Protein AF-A0A1Y0FU32-F1 (afdb_monomer)

Solvent-accessible surface area (backbone atoms only — not comparable to full-atom values): 5967 Å² total; per-residue (Å²): 129,74,76,82,52,48,67,60,54,52,51,38,52,53,50,51,51,43,38,54,26,51,75,67,68,37,57,74,63,32,56,57,52,49,52,56,52,59,70,53,49,63,66,75,68,33,67,69,53,54,48,51,36,55,76,69,68,40,52,66,60,53,49,51,50,52,50,52,40,54,53,45,54,54,48,40,52,52,45,54,53,49,53,53,52,51,53,53,49,53,50,52,50,49,53,52,51,51,52,50,54,54,57,66,73,73,110

Foldseek 3Di:
DPCLCVLLVVLLVLLVVLLVCLLVVVVVVNVVSVVVSVVSVVVCVDPVSVVVCVVVVVVVVSVVSVVSSVVSVVSSVVSVVVVVVVVVVVVVVVVVVVVVVVVVVVD

Mean predicted aligned error: 7.88 Å

Nearest PDB structures (foldseek):
  6ch2-assembly2_E  TM=8.017E-01  e=4.066E-01  Salmonella enterica subsp. enterica serovar Typhimurium str. LT2
  2e2a-assembly1_C  TM=6.421E-01  e=1.453E+00  Lactococcus lactis
  9eon-assembly1_A  TM=2.665E-01  e=8.436E+00  Synechocystis sp. PCC 6803

pLDDT: mean 81.97, std 11.74, range [48.59, 94.12]

Sequence (107 aa):
MPAILAPLEGFLAQTQSLLALAQADNWETFETQMAERQASLPALGESQFLIAITQAGLVDEAKSLIQAIQSIDQQIVAVAENSKAKISEQLRQSIKATKAVVAYKGL

Radius of gyration: 21.55 Å; Cα contacts (8 Å, |Δi|>4): 52; chains: 1; bounding box: 55×20×64 Å

Secondary structure (DSSP, 8-state):
--TTSHHHHHHHHHHHHHHHHHHTT-HHHHHHHHHHHHHHHHHHT-HHHHHHHHHTT-HHHHHHHHHHHHHHHHHHHHHHHHHHHHHHHHHHHHHHHHHHHHHHHT-

Structure (mmCIF, N/CA/C/O backbone):
data_AF-A0A1Y0FU32-F1
#
_entry.id   AF-A0A1Y0FU32-F1
#
loop_
_atom_site.group_PDB
_atom_site.id
_atom_site.type_symbol
_atom_site.label_atom_id
_atom_site.label_alt_id
_atom_site.label_comp_id
_atom_site.label_asym_id
_atom_site.label_entity_id
_atom_site.label_seq_id
_atom_site.pdbx_PDB_ins_code
_atom_site.Cartn_x
_atom_site.Cartn_y
_atom_site.Cartn_z
_atom_site.occupancy
_atom_site.B_iso_or_equiv
_atom_site.auth_seq_id
_atom_site.auth_comp_id
_atom_site.auth_asym_id
_atom_site.auth_atom_id
_atom_site.pdbx_PDB_model_num
ATOM 1 N N . MET A 1 1 ? -22.188 1.912 8.084 1.00 48.59 1 MET A N 1
ATOM 2 C CA . MET A 1 1 ? -21.177 1.387 9.024 1.00 48.59 1 MET A CA 1
ATOM 3 C C . MET A 1 1 ? -20.738 2.526 9.932 1.00 48.59 1 MET A C 1
ATOM 5 O O . MET A 1 1 ? -20.868 3.668 9.496 1.00 48.59 1 MET A O 1
ATOM 9 N N . PRO A 1 2 ? -20.349 2.283 11.195 1.00 54.97 2 PRO A N 1
ATOM 10 C CA . PRO A 1 2 ? -19.956 3.366 12.090 1.00 54.97 2 PRO A CA 1
ATOM 11 C C . PRO A 1 2 ? -18.796 4.142 11.458 1.00 54.97 2 PRO A C 1
ATOM 13 O O . PRO A 1 2 ? -17.812 3.542 11.039 1.00 54.97 2 PRO A O 1
ATOM 16 N N . ALA A 1 3 ? -18.898 5.474 11.416 1.00 77.94 3 ALA A N 1
ATOM 17 C CA . ALA A 1 3 ? -17.881 6.376 10.854 1.00 77.94 3 ALA A CA 1
ATOM 18 C C . ALA A 1 3 ? -16.488 6.253 11.517 1.00 77.94 3 ALA A C 1
ATOM 20 O O . ALA A 1 3 ? -15.541 6.915 11.108 1.00 77.94 3 ALA A O 1
ATOM 21 N N . ILE A 1 4 ? -16.368 5.402 12.539 1.00 86.88 4 ILE A N 1
ATOM 22 C CA . ILE A 1 4 ? -15.164 5.135 13.320 1.00 86.88 4 ILE A CA 1
ATOM 23 C C . ILE A 1 4 ? -14.087 4.444 12.477 1.00 86.88 4 ILE A C 1
ATOM 25 O O . ILE A 1 4 ? -12.926 4.749 12.674 1.00 86.88 4 ILE A O 1
ATOM 29 N N . LEU A 1 5 ? -14.418 3.556 11.530 1.00 88.06 5 LEU A N 1
ATOM 30 C CA . LEU A 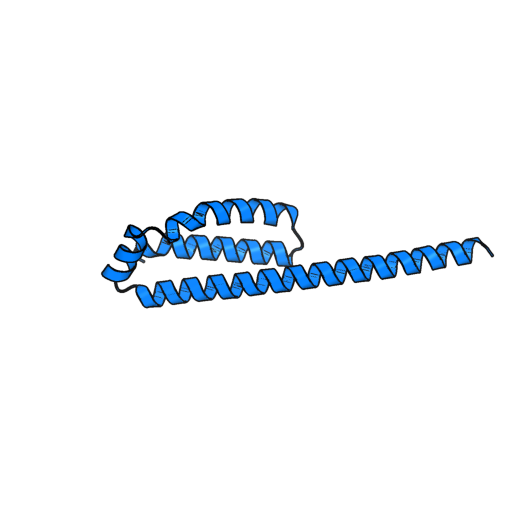1 5 ? -13.395 2.898 10.691 1.00 88.06 5 LEU A CA 1
ATOM 31 C C . LEU A 1 5 ? -13.060 3.663 9.406 1.00 88.06 5 LEU A C 1
ATOM 33 O O . LEU A 1 5 ? -12.081 3.326 8.742 1.00 88.06 5 LEU A O 1
ATOM 37 N N . ALA A 1 6 ? -13.804 4.726 9.088 1.00 89.00 6 ALA A N 1
ATOM 38 C CA . ALA A 1 6 ? -13.630 5.496 7.857 1.00 89.00 6 ALA A CA 1
ATOM 39 C C . ALA A 1 6 ? -12.181 5.977 7.614 1.00 89.00 6 ALA A C 1
ATOM 41 O O . ALA A 1 6 ? -11.735 5.934 6.466 1.00 89.00 6 ALA A O 1
ATOM 42 N N . PRO A 1 7 ? -11.393 6.369 8.639 1.00 88.50 7 PRO A N 1
ATOM 43 C CA . PRO A 1 7 ? -9.982 6.693 8.438 1.00 88.50 7 PRO A CA 1
ATOM 44 C C . PRO A 1 7 ? -9.141 5.505 7.938 1.00 88.50 7 PRO A C 1
ATOM 46 O O . PRO A 1 7 ? -8.316 5.680 7.043 1.00 88.50 7 PRO A O 1
ATOM 49 N N . LEU A 1 8 ? -9.362 4.291 8.462 1.00 85.62 8 LEU A N 1
ATOM 50 C CA . LEU A 1 8 ? -8.660 3.079 8.013 1.00 85.62 8 LEU A CA 1
ATOM 51 C C . LEU A 1 8 ? -9.108 2.651 6.613 1.00 85.62 8 LEU A C 1
ATOM 53 O O . LEU A 1 8 ? -8.276 2.256 5.800 1.00 85.62 8 LEU A O 1
ATOM 57 N N . GLU A 1 9 ? -10.402 2.762 6.313 1.00 90.88 9 GLU A N 1
ATOM 58 C CA . GLU A 1 9 ? -10.947 2.488 4.978 1.00 90.88 9 GLU A CA 1
ATOM 59 C C . GLU A 1 9 ? -10.380 3.459 3.932 1.00 90.88 9 GLU A C 1
ATOM 61 O O . GLU A 1 9 ? -9.948 3.040 2.857 1.00 90.88 9 GLU A O 1
ATOM 66 N N . GLY A 1 10 ? -10.310 4.752 4.264 1.00 89.75 10 GLY A N 1
ATOM 67 C CA . GLY A 1 10 ? -9.697 5.769 3.412 1.00 89.75 10 GLY A CA 1
ATOM 68 C C . GLY A 1 10 ? -8.210 5.506 3.178 1.00 89.75 10 GLY A C 1
ATOM 69 O O . GLY A 1 10 ? -7.737 5.577 2.044 1.00 89.75 10 GLY A O 1
ATOM 70 N N . PHE A 1 11 ? -7.480 5.124 4.227 1.00 87.06 11 PHE A N 1
ATOM 71 C CA . PHE A 1 11 ? -6.0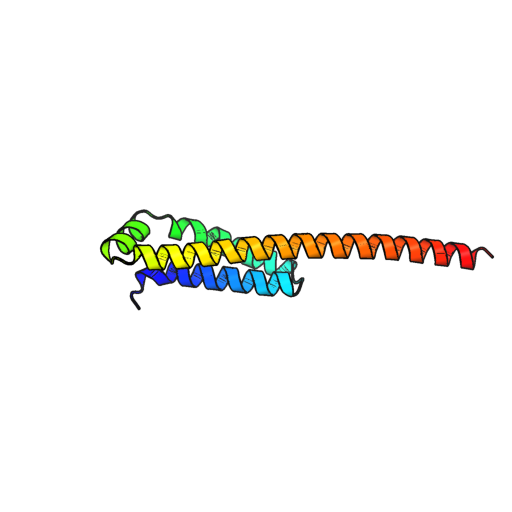65 4.774 4.116 1.00 87.06 11 PHE A CA 1
ATOM 72 C C . PHE A 1 11 ? -5.840 3.519 3.263 1.00 87.06 11 PHE A C 1
ATOM 74 O O . PHE A 1 11 ? -4.909 3.466 2.454 1.00 87.06 11 PHE A O 1
ATOM 81 N N . LEU A 1 12 ? -6.716 2.518 3.384 1.00 89.12 12 LEU A N 1
ATOM 82 C CA . LEU A 1 12 ? -6.704 1.335 2.529 1.00 89.12 12 LEU A CA 1
ATOM 83 C C . LEU A 1 12 ? -6.937 1.707 1.059 1.00 89.12 12 LEU A C 1
ATOM 85 O O . LEU A 1 12 ? -6.168 1.271 0.204 1.00 89.12 12 LEU A O 1
ATOM 89 N N . ALA A 1 13 ? -7.929 2.549 0.763 1.00 92.69 13 ALA A N 1
ATOM 90 C CA . ALA A 1 13 ? -8.212 3.002 -0.599 1.00 92.69 13 ALA A CA 1
ATOM 91 C C . ALA A 1 13 ? -7.025 3.762 -1.221 1.00 92.69 13 ALA A C 1
ATOM 93 O O . ALA A 1 13 ? -6.657 3.511 -2.369 1.00 92.69 13 ALA A O 1
ATOM 94 N N . GLN A 1 14 ? -6.364 4.633 -0.451 1.00 89.62 14 GLN A N 1
ATOM 95 C CA . GLN A 1 14 ? -5.132 5.303 -0.889 1.00 89.62 14 GLN A CA 1
ATOM 96 C C . GLN A 1 14 ? -4.013 4.294 -1.175 1.00 89.62 14 GLN A C 1
ATOM 98 O O . GLN A 1 14 ? -3.338 4.384 -2.198 1.00 89.62 14 GLN A O 1
ATOM 103 N N . THR A 1 15 ? -3.847 3.290 -0.312 1.00 90.31 15 THR A N 1
ATOM 104 C CA . THR A 1 15 ? -2.836 2.235 -0.491 1.00 90.31 15 THR A CA 1
ATOM 105 C C . THR A 1 15 ? -3.113 1.402 -1.755 1.00 90.31 15 THR A C 1
ATOM 107 O O . THR A 1 15 ? -2.193 1.071 -2.499 1.00 90.31 15 THR A O 1
ATOM 110 N N . GLN A 1 16 ? -4.381 1.118 -2.062 1.00 93.62 16 GLN A N 1
ATOM 111 C CA . GLN A 1 16 ?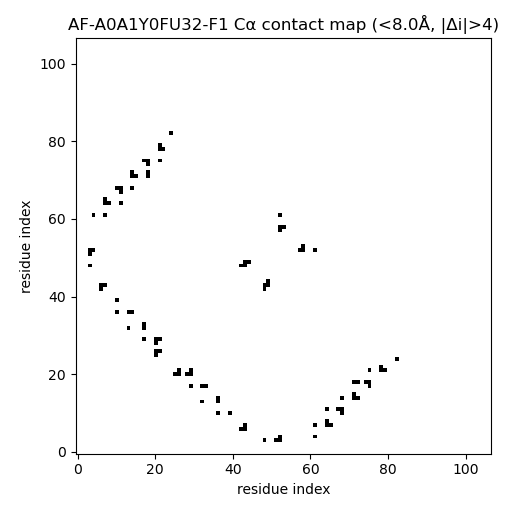 -4.784 0.451 -3.307 1.00 93.62 16 GLN A CA 1
ATOM 112 C C . GLN A 1 16 ? -4.517 1.316 -4.548 1.00 93.62 16 GLN A C 1
ATOM 114 O O . GLN A 1 16 ? -4.036 0.797 -5.556 1.00 93.62 16 GLN A O 1
ATOM 119 N N . SER A 1 17 ? -4.776 2.626 -4.474 1.00 93.94 17 SER A N 1
ATOM 120 C CA . SER A 1 17 ? -4.440 3.576 -5.546 1.00 93.94 17 SER A CA 1
ATOM 121 C C . SER A 1 17 ? -2.937 3.578 -5.838 1.00 93.94 17 SER A C 1
ATOM 123 O O . SER A 1 17 ? -2.523 3.471 -6.992 1.00 93.94 17 SER A O 1
ATOM 125 N N . LEU A 1 1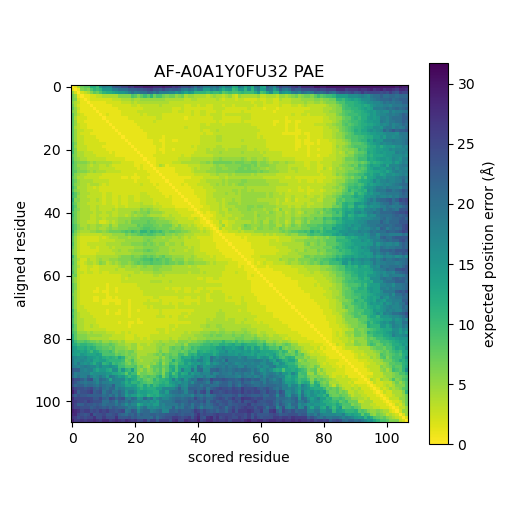8 ? -2.108 3.597 -4.791 1.00 89.88 18 LEU A N 1
ATOM 126 C CA . LEU A 1 18 ? -0.653 3.510 -4.923 1.00 89.88 18 LEU A CA 1
ATOM 127 C C . LEU A 1 18 ? -0.201 2.203 -5.579 1.00 89.88 18 LEU A C 1
ATOM 129 O O . LEU A 1 18 ? 0.680 2.232 -6.436 1.00 89.88 18 LEU A O 1
ATOM 133 N N . LEU A 1 19 ? -0.817 1.067 -5.239 1.00 92.38 19 LEU A N 1
ATOM 134 C CA . LEU A 1 19 ? -0.525 -0.195 -5.921 1.00 92.38 19 LEU A CA 1
ATOM 135 C C . LEU A 1 19 ? -0.860 -0.121 -7.414 1.00 92.38 19 LEU A C 1
ATOM 137 O O . LEU A 1 19 ? -0.052 -0.556 -8.232 1.00 92.38 19 LEU A O 1
ATOM 141 N N . ALA A 1 20 ? -2.007 0.456 -7.779 1.00 94.12 20 ALA A N 1
ATOM 142 C CA . ALA A 1 20 ? -2.386 0.617 -9.180 1.00 94.12 20 ALA A CA 1
ATOM 143 C C . ALA A 1 20 ? -1.391 1.512 -9.943 1.00 94.12 20 ALA A C 1
ATOM 145 O O . ALA A 1 20 ? -1.000 1.185 -11.063 1.00 94.12 20 ALA A O 1
ATOM 146 N N . LEU A 1 21 ? -0.928 2.603 -9.324 1.00 90.94 21 LEU A N 1
ATOM 147 C CA . LEU A 1 21 ? 0.093 3.485 -9.899 1.00 90.94 21 LEU A CA 1
ATOM 148 C C . LEU A 1 21 ? 1.444 2.780 -10.064 1.00 90.94 21 LEU A C 1
ATOM 150 O O . LEU A 1 21 ? 2.060 2.899 -11.122 1.00 90.94 21 LEU A O 1
ATOM 154 N N . ALA A 1 22 ? 1.872 2.008 -9.061 1.00 89.56 22 ALA A N 1
ATOM 155 C CA . ALA A 1 22 ? 3.099 1.218 -9.124 1.00 89.56 22 ALA A CA 1
ATOM 156 C C . ALA A 1 22 ? 3.030 0.156 -10.235 1.00 89.56 22 ALA A C 1
ATOM 158 O O . ALA A 1 22 ? 3.970 0.005 -11.010 1.00 89.56 22 ALA A O 1
ATOM 159 N N . GLN A 1 23 ? 1.903 -0.551 -10.363 1.00 91.25 23 GLN A N 1
ATOM 160 C CA . GLN A 1 23 ? 1.685 -1.543 -11.425 1.00 91.25 23 GLN A CA 1
ATOM 161 C C . GLN A 1 23 ? 1.644 -0.918 -12.826 1.00 91.25 23 GLN A C 1
ATOM 163 O O . GLN A 1 23 ? 2.015 -1.572 -13.800 1.00 91.25 23 GLN A O 1
ATOM 168 N N . ALA A 1 24 ? 1.209 0.338 -12.928 1.00 92.50 24 ALA A N 1
ATOM 169 C CA . ALA A 1 24 ? 1.209 1.109 -14.166 1.00 92.50 24 ALA A CA 1
ATOM 170 C C . ALA A 1 24 ? 2.565 1.775 -14.481 1.00 92.50 24 ALA A C 1
ATOM 172 O O . ALA A 1 24 ? 2.646 2.523 -15.454 1.00 92.50 24 ALA A O 1
ATOM 173 N N . ASP A 1 25 ? 3.610 1.543 -13.671 1.00 88.69 25 ASP A N 1
ATOM 174 C CA . ASP A 1 25 ? 4.910 2.226 -13.751 1.00 88.69 25 ASP A CA 1
ATOM 175 C C . ASP A 1 25 ? 4.793 3.778 -13.705 1.00 88.69 25 ASP A C 1
ATOM 177 O O . ASP A 1 25 ? 5.691 4.497 -14.150 1.00 88.69 25 ASP A O 1
ATOM 181 N N . ASN A 1 26 ? 3.700 4.325 -13.148 1.00 92.06 26 ASN A N 1
ATOM 182 C CA . ASN A 1 26 ? 3.482 5.772 -13.012 1.00 92.06 26 ASN A CA 1
ATOM 183 C C . ASN A 1 26 ? 4.100 6.302 -11.707 1.00 92.06 26 ASN A C 1
ATOM 185 O O . ASN A 1 26 ? 3.405 6.689 -10.764 1.00 92.06 26 ASN A O 1
ATOM 189 N N . TRP A 1 27 ? 5.432 6.299 -11.665 1.00 89.19 27 TRP A N 1
ATOM 190 C CA . TRP A 1 27 ? 6.217 6.639 -10.475 1.00 89.19 27 TRP A CA 1
ATOM 191 C C . TRP A 1 27 ? 6.114 8.117 -10.063 1.00 89.19 27 TRP A C 1
ATOM 193 O O . TRP A 1 27 ? 6.124 8.421 -8.876 1.00 89.19 27 TRP A O 1
ATOM 203 N N . GLU A 1 28 ? 5.928 9.033 -11.016 1.00 88.88 28 GLU A N 1
ATOM 204 C CA . GLU A 1 28 ? 5.783 10.470 -10.733 1.00 88.88 28 GLU A CA 1
ATOM 205 C C . GLU A 1 28 ? 4.495 10.771 -9.947 1.00 88.88 28 GLU A C 1
ATOM 207 O O . GLU A 1 28 ? 4.509 11.450 -8.917 1.00 88.88 28 GLU A O 1
ATOM 212 N N . THR A 1 29 ? 3.366 10.205 -10.389 1.00 90.69 29 THR A N 1
ATOM 213 C CA . THR A 1 29 ? 2.091 10.364 -9.668 1.00 90.69 29 THR A CA 1
ATOM 214 C C . THR A 1 29 ? 2.101 9.577 -8.354 1.00 90.69 29 THR A C 1
ATOM 216 O O . THR A 1 29 ? 1.526 10.025 -7.360 1.00 90.69 29 THR A O 1
ATOM 219 N N . PHE A 1 30 ? 2.780 8.424 -8.333 1.00 90.75 30 PHE A N 1
ATOM 220 C CA . PHE A 1 30 ? 2.954 7.606 -7.134 1.00 90.75 30 PHE A CA 1
ATOM 221 C C . PHE A 1 30 ? 3.629 8.387 -6.001 1.00 90.75 30 PHE A C 1
ATOM 223 O O . PHE A 1 30 ? 3.116 8.386 -4.886 1.00 90.75 30 PHE A O 1
ATOM 230 N N . GLU A 1 31 ? 4.737 9.086 -6.267 1.00 89.12 31 GLU A N 1
ATOM 231 C CA . GLU A 1 31 ? 5.458 9.851 -5.237 1.00 89.12 31 GLU A CA 1
ATOM 232 C C . GLU A 1 31 ? 4.589 10.952 -4.617 1.00 89.12 31 GLU A C 1
ATOM 234 O O . GLU A 1 31 ? 4.593 11.138 -3.398 1.00 89.12 31 GLU A O 1
ATOM 239 N N . THR A 1 32 ? 3.782 11.625 -5.442 1.00 90.44 32 THR A N 1
ATOM 240 C CA . THR A 1 32 ? 2.867 12.677 -4.981 1.00 90.44 32 THR A CA 1
ATOM 241 C C . THR A 1 32 ? 1.792 12.106 -4.050 1.00 90.44 32 THR A C 1
ATOM 243 O O . THR A 1 32 ? 1.629 12.582 -2.926 1.00 90.44 32 THR A O 1
ATOM 246 N N . GLN A 1 33 ? 1.106 11.034 -4.465 1.00 89.06 33 GLN A N 1
ATOM 247 C CA . GLN A 1 33 ? 0.080 10.391 -3.631 1.00 89.06 33 GLN A CA 1
ATOM 248 C C . GLN A 1 33 ? 0.668 9.717 -2.384 1.00 89.06 33 GLN A C 1
ATOM 250 O O . GLN A 1 33 ? 0.010 9.639 -1.346 1.00 89.06 33 GLN A O 1
ATOM 255 N N . MET A 1 34 ? 1.915 9.245 -2.448 1.00 87.69 34 MET A N 1
ATOM 256 C CA . MET A 1 34 ? 2.587 8.644 -1.297 1.00 87.69 34 MET A CA 1
ATOM 257 C C . MET A 1 34 ? 2.853 9.691 -0.210 1.00 87.69 34 MET A C 1
ATOM 259 O O . MET A 1 34 ? 2.674 9.401 0.974 1.00 87.69 34 MET A O 1
ATOM 263 N N . ALA A 1 35 ? 3.215 10.920 -0.590 1.00 84.50 35 ALA A N 1
ATOM 264 C CA . ALA A 1 35 ? 3.378 12.023 0.355 1.00 84.50 35 ALA A CA 1
ATOM 265 C C . ALA A 1 35 ? 2.052 12.390 1.050 1.00 84.50 35 ALA A C 1
ATOM 267 O O . ALA A 1 35 ? 2.021 12.559 2.271 1.00 84.50 35 ALA A O 1
ATOM 268 N N . GLU A 1 36 ? 0.950 12.445 0.297 1.00 84.94 36 GLU A N 1
ATOM 269 C CA . GLU A 1 36 ? -0.396 12.678 0.843 1.00 84.94 36 GLU A CA 1
ATOM 270 C C . GLU A 1 36 ? -0.806 11.571 1.825 1.00 84.94 36 GLU A C 1
ATOM 272 O O . GLU A 1 36 ? -1.265 11.852 2.938 1.00 84.94 36 GLU A O 1
ATOM 277 N N . ARG A 1 37 ? -0.556 10.306 1.465 1.00 86.69 37 ARG A N 1
ATOM 278 C CA . ARG A 1 37 ? -0.792 9.159 2.349 1.00 86.69 37 ARG A CA 1
ATOM 279 C C . ARG A 1 37 ? 0.030 9.265 3.632 1.00 86.69 37 ARG A C 1
ATOM 281 O O . ARG A 1 37 ? -0.518 9.083 4.720 1.00 86.69 37 ARG A O 1
ATOM 288 N N . GLN A 1 38 ? 1.320 9.587 3.536 1.00 83.50 38 GLN A N 1
ATOM 289 C CA . GLN A 1 38 ? 2.212 9.713 4.693 1.00 83.50 38 GLN A CA 1
ATOM 290 C C . GLN A 1 38 ? 1.719 10.784 5.678 1.00 83.50 38 GLN A C 1
ATOM 292 O O . GLN A 1 38 ? 1.792 10.585 6.892 1.00 83.50 38 GLN A O 1
ATOM 297 N N . ALA A 1 39 ? 1.168 11.889 5.168 1.00 80.25 39 ALA A N 1
ATOM 298 C CA . ALA A 1 39 ? 0.603 12.960 5.984 1.00 80.25 39 ALA A CA 1
ATOM 299 C C . ALA A 1 39 ? -0.669 12.541 6.745 1.00 80.25 39 ALA A C 1
ATOM 301 O O . ALA A 1 39 ? -0.954 13.096 7.804 1.00 80.25 39 ALA A O 1
ATOM 302 N N . SER A 1 40 ? -1.412 11.549 6.244 1.00 78.62 40 SER A N 1
ATOM 303 C CA . SER A 1 40 ? -2.626 11.033 6.895 1.0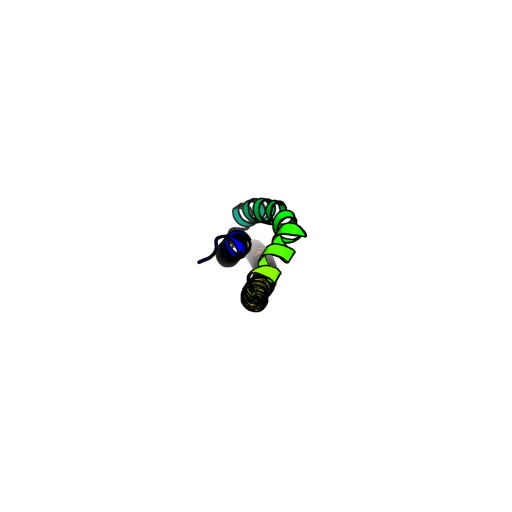0 78.62 40 SER A CA 1
ATOM 304 C C . SER A 1 40 ? -2.357 9.998 8.000 1.00 78.62 40 SER A C 1
ATOM 306 O O . SER A 1 40 ? -3.214 9.763 8.851 1.00 78.62 40 SER A O 1
ATOM 308 N N . LEU A 1 41 ? -1.155 9.410 8.032 1.00 78.00 41 LEU A N 1
ATOM 309 C CA . LEU A 1 41 ? -0.785 8.337 8.960 1.00 78.00 41 LEU A C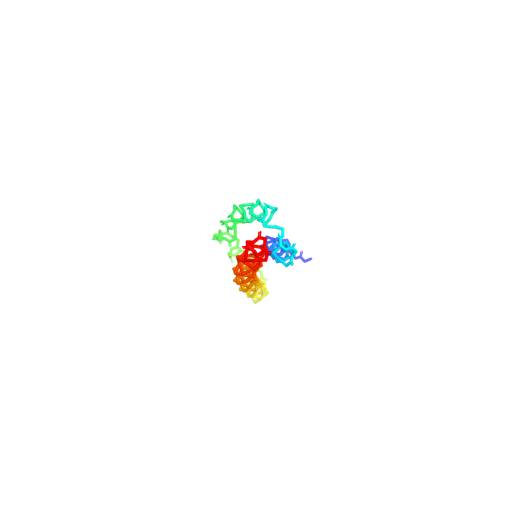A 1
ATOM 310 C C . LEU A 1 41 ? -0.898 8.711 10.457 1.00 78.00 41 LEU A C 1
ATOM 312 O O . LEU A 1 41 ? -1.384 7.875 11.222 1.00 78.00 41 LEU A O 1
ATOM 316 N N . PRO A 1 42 ? -0.507 9.922 10.917 1.00 80.44 42 PRO A N 1
ATOM 317 C CA . PRO A 1 42 ? -0.581 10.277 12.336 1.00 80.44 42 PRO A CA 1
ATOM 318 C C . PRO A 1 42 ? -1.996 10.196 12.923 1.00 80.44 42 PRO A C 1
ATOM 320 O O . PRO A 1 42 ? -2.149 9.774 14.067 1.00 80.44 42 PRO A O 1
ATOM 323 N N . ALA A 1 43 ? -3.025 10.518 12.129 1.00 75.69 43 ALA A N 1
ATOM 324 C CA . ALA A 1 43 ? -4.422 10.489 12.566 1.00 75.69 43 ALA A CA 1
ATOM 325 C C . ALA A 1 43 ? -4.896 9.071 12.946 1.00 75.69 43 ALA A C 1
ATOM 327 O O . ALA A 1 43 ? -5.746 8.908 13.818 1.00 75.69 43 ALA A O 1
ATOM 328 N N . LEU A 1 44 ? -4.312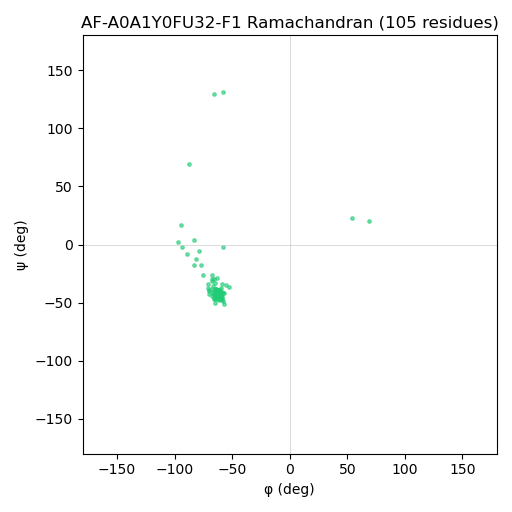 8.029 12.340 1.00 76.88 44 LEU A N 1
ATOM 329 C CA . LEU A 1 44 ? -4.619 6.626 12.648 1.00 76.88 44 LEU A CA 1
ATOM 330 C C . LEU A 1 44 ? -3.973 6.142 13.955 1.00 76.88 44 LEU A C 1
ATOM 332 O O . LEU A 1 44 ? -4.378 5.118 14.502 1.00 76.88 44 LEU A O 1
ATOM 336 N N . GLY A 1 45 ? -2.960 6.860 14.444 1.00 75.44 45 GLY A N 1
ATOM 337 C CA . GLY A 1 45 ? -2.259 6.563 15.692 1.00 75.44 45 GLY A CA 1
ATOM 338 C C . GLY A 1 45 ? -2.808 7.315 16.904 1.00 75.44 45 GLY A C 1
ATOM 339 O O . GLY A 1 45 ? -2.306 7.123 18.012 1.00 75.44 45 GLY A O 1
ATOM 340 N N . GLU A 1 46 ? -3.809 8.180 16.724 1.00 84.44 46 GLU A N 1
ATOM 341 C CA . GLU A 1 46 ? -4.354 8.971 17.822 1.00 84.44 46 GLU A CA 1
ATOM 342 C C . GLU A 1 46 ? -5.036 8.085 18.867 1.00 84.44 46 GLU A C 1
ATOM 344 O O . GLU A 1 46 ? -5.921 7.282 18.566 1.00 84.44 46 GLU A O 1
ATOM 349 N N . SER A 1 47 ? -4.683 8.279 20.139 1.00 81.69 47 SER A N 1
ATOM 350 C CA . SER A 1 47 ? -5.245 7.496 21.244 1.00 81.69 47 SER A CA 1
ATOM 351 C C . SER A 1 47 ? -6.775 7.541 21.278 1.00 81.69 47 SER A C 1
ATOM 353 O O . SER A 1 47 ? -7.405 6.541 21.600 1.00 81.69 47 SER A O 1
ATOM 355 N N . GLN A 1 48 ? -7.388 8.671 20.906 1.00 86.06 48 GLN A N 1
ATOM 356 C CA . GLN A 1 48 ? -8.848 8.816 20.844 1.00 86.06 48 GLN A CA 1
ATOM 357 C C . GLN A 1 48 ? -9.476 7.902 19.787 1.00 86.06 48 GLN A C 1
ATOM 359 O O . GLN A 1 48 ? -10.505 7.280 20.045 1.00 86.06 48 GLN A O 1
ATOM 364 N N . PHE A 1 49 ? -8.832 7.775 18.628 1.00 84.38 49 PHE A N 1
ATOM 365 C CA . PHE A 1 49 ? -9.255 6.884 17.555 1.00 84.38 49 PHE A CA 1
ATOM 366 C C . PHE A 1 49 ? -9.167 5.413 17.985 1.00 84.38 49 PHE A C 1
ATOM 368 O O . PHE A 1 49 ? -10.133 4.660 17.858 1.00 84.38 49 PHE A O 1
ATOM 375 N N . LEU A 1 50 ? -8.047 5.021 18.599 1.00 85.69 50 LEU A N 1
ATOM 376 C CA . LEU A 1 50 ? -7.841 3.659 19.107 1.00 85.69 50 LEU A CA 1
ATOM 377 C C . LEU A 1 50 ? -8.820 3.299 20.237 1.00 85.69 50 LEU A C 1
ATOM 379 O O . LEU A 1 50 ? -9.345 2.182 20.286 1.00 85.69 50 LEU A O 1
ATOM 383 N N . ILE A 1 51 ? -9.103 4.252 21.130 1.00 89.12 51 ILE A N 1
ATOM 384 C CA . ILE A 1 51 ? -10.106 4.094 22.188 1.00 89.12 51 ILE A CA 1
ATOM 385 C C . ILE A 1 51 ? -11.500 3.935 21.575 1.00 89.12 51 ILE A C 1
ATOM 387 O O . ILE A 1 51 ? -12.221 3.026 21.980 1.00 89.12 51 ILE A O 1
ATOM 391 N N . ALA A 1 52 ? -11.867 4.746 20.577 1.00 89.06 52 ALA A N 1
ATOM 392 C CA . ALA A 1 52 ? -13.164 4.656 19.907 1.00 89.06 52 ALA A CA 1
ATOM 393 C C . ALA A 1 52 ? -13.374 3.294 19.221 1.00 89.06 52 ALA A C 1
ATOM 395 O O . ALA A 1 52 ? -14.436 2.691 19.376 1.00 89.06 52 ALA A O 1
ATOM 396 N N . ILE A 1 53 ? -12.352 2.763 18.537 1.00 89.19 53 ILE A N 1
ATOM 397 C CA . ILE A 1 53 ? -12.381 1.410 17.951 1.00 89.19 53 ILE A CA 1
ATOM 398 C C . ILE A 1 53 ? -12.607 0.352 19.035 1.00 89.19 53 ILE A C 1
ATOM 400 O O . ILE A 1 53 ? -13.435 -0.546 18.873 1.00 89.19 53 ILE A O 1
ATOM 404 N N . THR A 1 54 ? -11.881 0.466 20.150 1.00 89.69 54 THR A N 1
ATOM 405 C CA . THR A 1 54 ? -11.950 -0.500 21.253 1.00 89.69 54 THR A CA 1
ATOM 406 C C . THR A 1 54 ? -13.320 -0.480 21.927 1.00 89.69 54 THR A C 1
ATOM 408 O O . THR A 1 54 ? -13.918 -1.532 22.139 1.00 89.69 54 THR A O 1
ATOM 411 N N . GLN A 1 55 ? -13.852 0.710 22.217 1.00 91.25 55 GLN A N 1
ATOM 412 C CA . GLN A 1 55 ? -15.171 0.889 22.832 1.00 91.25 55 GLN A CA 1
ATOM 413 C C . GLN A 1 55 ? -16.310 0.415 21.926 1.00 91.25 55 GLN A C 1
ATOM 415 O O . GLN A 1 55 ? -17.310 -0.098 22.420 1.00 91.25 55 GLN A O 1
ATOM 420 N N . ALA A 1 56 ? -16.150 0.552 20.610 1.00 90.25 56 ALA A N 1
ATOM 421 C CA . ALA A 1 56 ? -17.117 0.071 19.631 1.00 90.25 56 ALA A CA 1
ATOM 422 C C . ALA A 1 56 ? -17.026 -1.446 19.369 1.00 90.25 56 ALA A C 1
ATOM 424 O O . ALA A 1 56 ? -17.845 -1.974 18.620 1.00 90.25 56 ALA A O 1
ATOM 425 N N . GLY A 1 57 ? -16.045 -2.151 19.948 1.00 91.12 57 GLY A N 1
ATOM 426 C CA . GLY A 1 57 ? -15.832 -3.580 19.700 1.00 91.12 57 GLY A CA 1
ATOM 427 C C . GLY A 1 57 ? -15.342 -3.897 18.282 1.00 91.12 57 GLY A C 1
ATOM 428 O O . GLY A 1 57 ? -15.459 -5.032 17.836 1.00 91.12 57 GLY A O 1
ATOM 429 N N . LEU A 1 58 ? -14.777 -2.916 17.571 1.00 92.44 58 LEU A N 1
ATOM 430 C CA . LEU A 1 58 ? -14.365 -3.026 16.162 1.00 92.44 58 LEU A CA 1
ATOM 431 C C . LEU A 1 58 ? -12.887 -3.413 15.998 1.00 92.44 58 LEU A C 1
ATOM 433 O O . LEU A 1 58 ? -12.293 -3.215 14.940 1.00 92.44 58 LEU A O 1
ATOM 437 N N . VAL A 1 59 ? -12.263 -3.936 17.054 1.00 90.38 59 VAL A N 1
ATOM 438 C CA . VAL A 1 59 ? -10.821 -4.225 17.087 1.00 90.38 59 VAL A CA 1
ATOM 439 C C . VAL A 1 59 ? -10.423 -5.239 16.015 1.00 90.38 59 VAL A C 1
ATOM 441 O O . VAL A 1 59 ? -9.395 -5.062 15.365 1.00 90.38 59 VAL A O 1
ATOM 444 N N . ASP A 1 60 ? -11.220 -6.287 15.814 1.00 91.88 60 ASP A N 1
ATOM 445 C CA . ASP A 1 60 ? -10.897 -7.333 14.839 1.00 91.88 60 ASP A CA 1
ATOM 446 C C . ASP A 1 60 ? -11.046 -6.837 13.395 1.00 91.88 60 ASP A C 1
ATOM 448 O O . ASP A 1 60 ? -10.203 -7.133 12.548 1.00 91.88 60 ASP A O 1
ATOM 452 N N . GLU A 1 61 ? -12.050 -6.002 13.127 1.00 91.06 61 GLU A N 1
ATOM 453 C CA . GLU A 1 61 ? -12.243 -5.376 11.817 1.00 91.06 61 GLU A CA 1
ATOM 454 C C . GLU A 1 61 ? -11.119 -4.375 11.509 1.00 91.06 61 GLU A C 1
ATOM 456 O O . GLU A 1 61 ? -10.509 -4.427 10.440 1.00 91.06 61 GLU A O 1
ATOM 461 N N . ALA A 1 62 ? -10.741 -3.544 12.486 1.00 86.31 62 ALA A N 1
ATOM 462 C CA . ALA A 1 62 ? -9.596 -2.645 12.369 1.00 86.31 62 ALA A CA 1
ATOM 463 C C . ALA A 1 62 ? -8.285 -3.409 12.112 1.00 86.31 62 ALA A C 1
ATOM 465 O O . ALA A 1 62 ? -7.499 -3.018 11.248 1.00 86.31 62 ALA A O 1
ATOM 466 N N . LYS A 1 63 ? -8.055 -4.532 12.808 1.00 86.69 63 LYS A N 1
ATOM 467 C CA . LYS A 1 63 ? -6.894 -5.403 12.557 1.00 86.69 63 LYS A CA 1
ATOM 468 C C . LYS A 1 63 ? -6.904 -5.972 11.143 1.00 86.69 63 LYS A C 1
ATOM 470 O O . LYS A 1 63 ? -5.858 -5.970 10.501 1.00 86.69 63 LYS A O 1
ATOM 475 N N . SER A 1 64 ? -8.057 -6.429 10.657 1.00 90.31 64 SER A N 1
ATOM 476 C CA . SER A 1 64 ? -8.198 -6.941 9.291 1.00 90.31 64 SER A CA 1
ATOM 477 C C . SER A 1 64 ? -7.843 -5.872 8.253 1.00 90.31 64 SER A C 1
ATOM 479 O O . SER A 1 64 ? -7.099 -6.147 7.311 1.00 90.31 64 SER A O 1
ATOM 481 N N . LEU A 1 65 ? -8.310 -4.633 8.444 1.00 85.31 65 LEU A N 1
ATOM 482 C CA . LEU A 1 65 ? -7.967 -3.507 7.569 1.00 85.31 65 LEU A CA 1
ATOM 483 C C . LEU A 1 65 ? -6.463 -3.203 7.597 1.00 85.31 65 LEU A C 1
ATOM 485 O O . LEU A 1 65 ? -5.846 -3.066 6.543 1.00 85.31 65 LEU A O 1
ATOM 489 N N . ILE A 1 66 ? -5.850 -3.166 8.784 1.00 84.75 66 ILE A N 1
ATOM 490 C CA . ILE A 1 66 ? -4.403 -2.942 8.939 1.00 84.75 66 ILE A CA 1
ATOM 491 C C . ILE A 1 66 ? -3.594 -4.049 8.249 1.00 84.75 66 ILE A C 1
ATOM 493 O O . ILE A 1 66 ? -2.614 -3.757 7.565 1.00 84.75 66 ILE A O 1
ATOM 497 N N . GLN A 1 67 ? -4.005 -5.311 8.382 1.00 86.81 67 GLN A N 1
ATOM 498 C CA . GLN A 1 67 ? -3.348 -6.429 7.701 1.00 86.81 67 GLN A CA 1
ATOM 499 C C . GLN A 1 67 ? -3.464 -6.319 6.177 1.00 86.81 67 GLN A C 1
ATOM 501 O O . GLN A 1 67 ? -2.483 -6.558 5.472 1.00 86.81 67 GLN A O 1
ATOM 506 N N . ALA A 1 68 ? -4.628 -5.914 5.660 1.00 85.38 68 ALA A N 1
ATOM 507 C CA . ALA A 1 68 ? -4.814 -5.677 4.231 1.00 85.38 68 ALA A C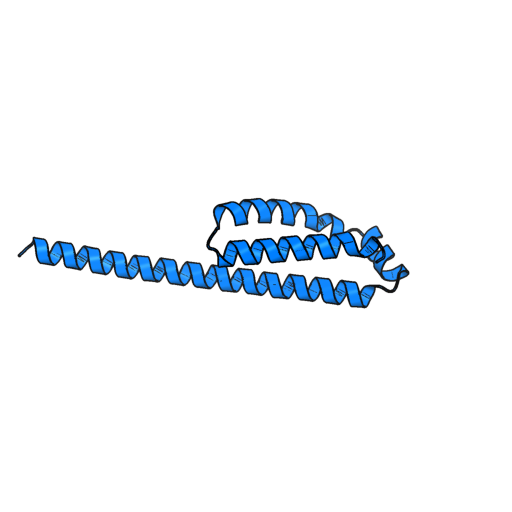A 1
ATOM 508 C C . ALA A 1 68 ? -3.891 -4.559 3.719 1.00 85.38 68 ALA A C 1
ATOM 510 O O . ALA A 1 68 ? -3.219 -4.736 2.704 1.00 85.38 68 ALA A O 1
ATOM 511 N N . ILE A 1 69 ? -3.794 -3.448 4.457 1.00 84.50 69 ILE A N 1
ATOM 512 C CA . ILE A 1 69 ? -2.876 -2.340 4.158 1.00 84.50 69 ILE A CA 1
ATOM 513 C C . ILE A 1 69 ? -1.425 -2.841 4.092 1.00 84.50 69 ILE A C 1
ATOM 515 O O . ILE A 1 69 ? -0.748 -2.625 3.088 1.00 84.50 69 ILE A O 1
ATOM 519 N N . GLN A 1 70 ? -0.965 -3.567 5.116 1.00 85.69 70 GLN A N 1
ATOM 520 C CA . GLN A 1 70 ? 0.401 -4.103 5.175 1.00 85.69 70 GLN A CA 1
ATOM 521 C C . GLN A 1 70 ? 0.701 -5.072 4.025 1.00 85.69 70 GLN A C 1
ATOM 523 O O . GLN A 1 70 ? 1.798 -5.052 3.467 1.00 85.69 70 GLN A O 1
ATOM 528 N N . SER A 1 71 ? -0.267 -5.910 3.648 1.00 89.44 71 SER A N 1
ATOM 529 C CA . SER A 1 71 ? -0.120 -6.822 2.513 1.00 89.44 71 SER A CA 1
ATOM 530 C C . SER A 1 71 ? 0.031 -6.069 1.190 1.00 89.44 71 SER A C 1
ATOM 532 O O . SER A 1 71 ? 0.851 -6.452 0.356 1.00 89.44 71 SER A O 1
ATOM 534 N N . ILE A 1 72 ? -0.717 -4.982 0.991 1.00 87.81 72 ILE A N 1
ATOM 535 C CA . ILE A 1 72 ? -0.607 -4.162 -0.221 1.00 87.81 72 ILE A CA 1
ATOM 536 C C . ILE A 1 72 ? 0.722 -3.401 -0.241 1.00 87.81 72 ILE A C 1
ATOM 538 O O . ILE A 1 72 ? 1.371 -3.363 -1.282 1.00 87.81 72 ILE A O 1
ATOM 542 N N . ASP A 1 73 ? 1.182 -2.868 0.894 1.00 86.69 73 ASP A N 1
ATOM 543 C CA . ASP A 1 73 ? 2.503 -2.230 0.984 1.00 86.69 73 ASP A CA 1
ATOM 544 C C . ASP A 1 73 ? 3.627 -3.198 0.575 1.00 86.69 73 ASP A C 1
ATOM 546 O O . ASP A 1 73 ? 4.523 -2.832 -0.186 1.00 86.69 73 ASP A O 1
ATOM 550 N N . GLN A 1 74 ? 3.552 -4.465 0.996 1.00 90.00 74 GLN A N 1
ATOM 551 C CA . GLN A 1 74 ? 4.494 -5.500 0.552 1.00 90.00 74 GLN A CA 1
ATOM 552 C C . GLN A 1 74 ? 4.426 -5.742 -0.963 1.00 90.00 74 GLN A C 1
ATOM 554 O O . GLN A 1 74 ? 5.462 -5.914 -1.607 1.00 90.00 74 GLN A O 1
ATOM 559 N N . GLN A 1 75 ? 3.226 -5.727 -1.551 1.00 91.88 75 GLN A N 1
ATOM 560 C CA . GLN A 1 75 ? 3.061 -5.851 -3.002 1.00 91.88 75 GLN A CA 1
ATOM 561 C C . GLN A 1 75 ? 3.660 -4.654 -3.744 1.00 91.88 75 GLN A C 1
ATOM 563 O O . GLN A 1 75 ? 4.336 -4.850 -4.750 1.00 91.88 75 GLN A O 1
ATOM 568 N N . ILE A 1 76 ? 3.473 -3.431 -3.241 1.00 88.19 76 ILE A N 1
ATOM 569 C CA . ILE A 1 76 ? 4.074 -2.217 -3.810 1.00 88.19 76 ILE A CA 1
ATOM 570 C C . ILE A 1 76 ? 5.602 -2.335 -3.828 1.00 88.19 76 ILE A C 1
ATOM 572 O O . ILE A 1 76 ? 6.223 -2.067 -4.857 1.00 88.19 76 ILE A O 1
ATOM 576 N N . VAL A 1 77 ? 6.209 -2.789 -2.725 1.00 88.81 77 VAL A N 1
ATOM 577 C CA . VAL A 1 77 ? 7.662 -3.018 -2.651 1.00 88.81 77 VAL A CA 1
ATOM 578 C C . VAL A 1 77 ? 8.108 -4.035 -3.702 1.00 88.81 77 VAL A C 1
ATOM 580 O O . VAL A 1 77 ? 9.036 -3.760 -4.462 1.00 88.81 77 VAL A O 1
ATOM 583 N N . ALA A 1 78 ? 7.415 -5.171 -3.812 1.00 91.38 78 ALA A N 1
ATOM 584 C CA . ALA A 1 78 ? 7.736 -6.193 -4.807 1.00 91.38 78 ALA A CA 1
ATOM 585 C C . ALA A 1 78 ? 7.616 -5.672 -6.254 1.00 91.38 78 ALA A C 1
ATOM 587 O O . ALA A 1 78 ? 8.446 -5.994 -7.107 1.00 91.38 78 ALA A O 1
ATOM 588 N N . VAL A 1 79 ? 6.605 -4.846 -6.548 1.00 91.25 79 VAL A N 1
ATOM 589 C CA . VAL A 1 79 ? 6.446 -4.201 -7.862 1.00 91.25 79 VAL A CA 1
ATOM 590 C C . VAL A 1 79 ? 7.617 -3.257 -8.142 1.00 91.25 79 VAL A C 1
ATOM 592 O O . VAL A 1 79 ? 8.223 -3.346 -9.208 1.00 91.25 79 VAL A O 1
ATOM 595 N N . ALA A 1 80 ? 8.001 -2.418 -7.178 1.00 85.00 80 ALA A N 1
ATOM 596 C CA . ALA A 1 80 ? 9.126 -1.497 -7.332 1.00 85.00 80 ALA A CA 1
ATOM 597 C C . ALA A 1 80 ? 10.463 -2.228 -7.574 1.00 85.00 80 ALA A C 1
ATOM 599 O O . ALA A 1 80 ? 11.246 -1.832 -8.444 1.00 85.00 80 ALA A O 1
ATOM 600 N N . GLU A 1 81 ? 10.722 -3.327 -6.857 1.00 88.00 81 GLU A N 1
ATOM 601 C CA . GLU A 1 81 ? 11.912 -4.161 -7.071 1.00 88.00 81 GLU A CA 1
ATOM 602 C C . GLU A 1 81 ? 11.937 -4.777 -8.478 1.00 88.00 81 GLU A C 1
ATOM 604 O O . GLU A 1 81 ? 12.971 -4.744 -9.158 1.00 88.00 81 GLU A O 1
ATOM 609 N N . ASN A 1 82 ? 10.791 -5.271 -8.951 1.00 89.00 82 ASN A N 1
ATOM 610 C CA . ASN A 1 82 ? 10.652 -5.821 -10.297 1.00 89.00 82 ASN A CA 1
ATOM 611 C C . ASN A 1 82 ? 10.864 -4.759 -11.384 1.00 89.00 82 ASN A C 1
ATOM 613 O O . ASN A 1 82 ? 11.592 -5.011 -12.351 1.00 89.00 82 ASN A O 1
ATOM 617 N N . SER A 1 83 ? 10.301 -3.558 -11.226 1.00 84.81 83 SER A N 1
ATOM 618 C CA . SER A 1 83 ? 10.508 -2.460 -12.179 1.00 84.81 83 SER A CA 1
ATOM 619 C C . SER A 1 83 ? 11.978 -2.032 -12.230 1.00 84.81 83 SER A C 1
ATOM 621 O O . SER A 1 83 ? 12.538 -1.873 -13.318 1.00 84.81 83 SER A O 1
ATOM 623 N N . LYS A 1 84 ? 12.674 -1.973 -11.086 1.00 78.88 84 LYS A N 1
ATOM 624 C CA . LYS A 1 84 ? 14.126 -1.719 -11.037 1.00 78.88 84 LYS A CA 1
ATOM 625 C C . LYS A 1 84 ? 14.937 -2.791 -11.774 1.00 78.88 84 LYS A C 1
ATOM 627 O O . LYS A 1 84 ? 15.877 -2.464 -12.510 1.00 78.88 84 LYS A O 1
ATOM 632 N N . ALA A 1 85 ? 14.589 -4.065 -11.594 1.00 81.25 85 ALA A N 1
ATOM 633 C CA . ALA A 1 85 ? 15.239 -5.174 -12.289 1.00 81.25 85 ALA A CA 1
ATOM 634 C C . ALA A 1 85 ? 15.022 -5.091 -13.811 1.00 81.25 85 ALA A C 1
ATOM 636 O O . ALA A 1 85 ? 15.978 -5.220 -14.581 1.00 81.25 85 ALA A O 1
ATOM 637 N N . LYS A 1 86 ? 13.792 -4.786 -14.245 1.00 81.75 86 LYS A N 1
ATOM 638 C CA . LYS A 1 86 ? 13.416 -4.612 -15.657 1.00 81.75 86 LYS A CA 1
ATOM 639 C C . LYS A 1 86 ? 14.184 -3.469 -16.324 1.00 81.75 86 LYS A C 1
ATOM 641 O O . LYS A 1 86 ? 14.759 -3.676 -17.391 1.00 81.75 86 LYS A O 1
ATOM 646 N N . ILE A 1 87 ? 14.262 -2.301 -15.681 1.00 73.75 87 ILE A N 1
ATOM 647 C CA . ILE A 1 87 ? 15.021 -1.144 -16.189 1.00 73.75 87 ILE A CA 1
ATOM 648 C C . ILE A 1 87 ? 16.510 -1.490 -16.322 1.00 73.75 87 ILE A C 1
ATOM 650 O O . ILE A 1 87 ? 17.145 -1.176 -17.330 1.00 73.75 87 ILE A O 1
ATOM 654 N N . SER A 1 88 ? 17.071 -2.192 -15.334 1.00 67.94 88 SER A N 1
ATOM 655 C CA . SER A 1 88 ? 18.478 -2.610 -15.356 1.00 67.94 88 SER A CA 1
ATOM 656 C C . SER A 1 88 ? 18.784 -3.567 -16.515 1.00 67.94 88 SER A C 1
ATOM 658 O O . SER A 1 88 ? 19.828 -3.451 -17.163 1.00 67.94 88 SER A O 1
ATOM 660 N N . GLU A 1 89 ? 17.877 -4.500 -16.807 1.00 78.94 89 GLU A N 1
ATOM 661 C CA . GLU A 1 89 ? 18.024 -5.429 -17.928 1.00 78.94 89 GLU A CA 1
ATOM 662 C C . GLU A 1 89 ? 17.862 -4.721 -19.282 1.00 78.94 89 GLU A C 1
ATOM 664 O O . GLU A 1 89 ? 18.691 -4.909 -20.175 1.00 78.94 89 GLU A O 1
ATOM 669 N N . GLN A 1 90 ? 16.880 -3.823 -19.416 1.00 72.88 90 GLN A N 1
ATOM 670 C CA . GLN A 1 90 ? 16.721 -2.981 -20.608 1.00 72.88 90 GLN A CA 1
ATOM 671 C C . GLN A 1 90 ? 17.973 -2.138 -20.881 1.00 72.88 90 GLN A C 1
ATOM 673 O O . GLN A 1 90 ? 18.428 -2.056 -22.023 1.00 72.88 90 GLN A O 1
ATOM 678 N N . LEU A 1 91 ? 18.589 -1.568 -19.840 1.00 52.84 91 LEU A N 1
ATOM 679 C CA . LEU A 1 91 ? 19.836 -0.818 -19.969 1.00 52.84 91 LEU A CA 1
ATOM 680 C C . LEU A 1 91 ? 20.990 -1.710 -20.453 1.00 52.84 91 LEU A C 1
ATOM 682 O O . LEU A 1 91 ? 21.721 -1.328 -21.368 1.00 52.84 91 LEU A O 1
ATOM 686 N N . ARG A 1 92 ? 21.141 -2.923 -19.903 1.00 72.00 92 ARG A N 1
ATOM 687 C CA . ARG A 1 92 ? 22.150 -3.891 -20.376 1.00 72.00 92 ARG A CA 1
ATOM 688 C C . ARG A 1 92 ? 21.946 -4.260 -21.841 1.00 72.00 92 ARG A C 1
ATOM 690 O O . ARG A 1 92 ? 22.921 -4.327 -22.592 1.00 72.00 92 ARG A O 1
ATOM 697 N N . GLN A 1 93 ? 20.703 -4.493 -22.251 1.00 74.00 93 GLN A N 1
ATOM 698 C CA . GLN A 1 93 ? 20.360 -4.808 -23.636 1.00 74.00 93 GLN A CA 1
ATOM 699 C C . GLN A 1 93 ? 20.624 -3.623 -24.566 1.00 74.00 93 GLN A C 1
ATOM 701 O O . GLN A 1 93 ? 21.236 -3.811 -25.614 1.00 74.00 93 GLN A O 1
ATOM 706 N N . SER A 1 94 ? 20.274 -2.403 -24.153 1.00 57.19 94 SER A N 1
ATOM 707 C CA . SER A 1 94 ? 20.562 -1.171 -24.895 1.00 57.19 94 SER A CA 1
ATOM 708 C C . SER A 1 94 ? 22.068 -0.949 -25.082 1.00 57.19 94 SER A C 1
ATOM 710 O O . SER A 1 94 ? 22.528 -0.674 -26.192 1.00 57.19 94 SER A O 1
ATOM 712 N N . ILE A 1 95 ? 22.878 -1.174 -24.041 1.00 63.69 95 ILE A N 1
ATOM 713 C CA . ILE A 1 95 ? 24.346 -1.102 -24.133 1.00 63.69 95 ILE A CA 1
ATOM 714 C C . ILE A 1 95 ? 24.894 -2.162 -25.101 1.00 63.69 95 ILE A C 1
ATOM 716 O O . ILE A 1 95 ? 25.763 -1.854 -25.919 1.00 63.69 95 ILE A O 1
ATOM 720 N N . LYS A 1 96 ? 24.395 -3.406 -25.043 1.00 70.44 96 LYS A N 1
ATOM 721 C CA . LYS A 1 96 ? 24.785 -4.469 -25.988 1.00 70.44 96 LYS A CA 1
ATOM 722 C C . LYS A 1 96 ? 24.399 -4.115 -27.428 1.00 70.44 96 LYS A C 1
ATOM 724 O O . LYS A 1 96 ? 25.234 -4.254 -28.318 1.00 70.44 96 LYS A O 1
ATOM 729 N N . ALA A 1 97 ? 23.182 -3.619 -27.647 1.00 62.22 97 ALA A N 1
ATOM 730 C CA . ALA A 1 97 ? 22.698 -3.183 -28.955 1.00 62.22 97 ALA A CA 1
ATOM 731 C C . ALA A 1 97 ? 23.543 -2.023 -29.506 1.00 62.22 97 ALA A C 1
ATOM 733 O O . ALA A 1 97 ? 23.969 -2.060 -30.656 1.00 62.22 97 ALA A O 1
ATOM 734 N N . THR A 1 98 ? 23.879 -1.048 -28.660 1.00 58.19 98 THR A N 1
ATOM 735 C CA . THR A 1 98 ? 24.739 0.089 -29.019 1.00 58.19 98 THR A CA 1
ATOM 736 C C . THR A 1 98 ? 26.138 -0.380 -29.427 1.00 58.19 98 THR A C 1
ATOM 738 O O . THR A 1 98 ? 26.644 0.032 -30.468 1.00 58.19 98 THR A O 1
ATOM 741 N N . LYS A 1 99 ? 26.750 -1.303 -28.669 1.00 63.31 99 LYS A N 1
ATOM 742 C CA . LYS A 1 99 ? 28.047 -1.909 -29.028 1.00 63.31 99 LYS A CA 1
ATOM 743 C C . LYS A 1 99 ? 27.991 -2.669 -30.355 1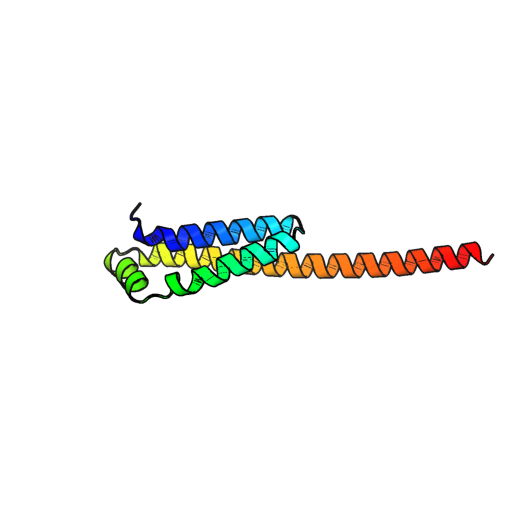.00 63.31 99 LYS A C 1
ATOM 745 O O . LYS A 1 99 ? 28.918 -2.551 -31.150 1.00 63.31 99 LYS A O 1
ATOM 750 N N . ALA A 1 100 ? 26.914 -3.413 -30.610 1.00 58.72 100 ALA A N 1
ATOM 751 C CA . ALA A 1 100 ? 26.727 -4.126 -31.871 1.00 58.72 100 ALA A CA 1
ATOM 752 C C . ALA A 1 100 ? 26.617 -3.156 -33.062 1.00 58.72 100 ALA A C 1
ATOM 754 O O . ALA A 1 100 ? 27.298 -3.345 -34.064 1.00 58.72 100 ALA A O 1
ATOM 755 N N . VAL A 1 101 ? 25.836 -2.077 -32.937 1.00 61.31 101 VAL A N 1
ATOM 756 C CA . VAL A 1 101 ? 25.702 -1.045 -33.984 1.00 61.31 101 VAL A CA 1
ATOM 757 C C . VAL A 1 101 ? 27.042 -0.373 -34.298 1.00 61.31 101 VAL A C 1
ATOM 759 O O . VAL A 1 101 ? 27.352 -0.148 -35.467 1.00 61.31 101 VAL A O 1
ATOM 762 N N . VAL A 1 102 ? 27.854 -0.078 -33.278 1.00 64.12 102 VAL A N 1
ATOM 763 C CA . VAL A 1 102 ? 29.202 0.489 -33.465 1.00 64.12 102 VAL A CA 1
ATOM 764 C C . VAL A 1 102 ? 30.122 -0.496 -34.192 1.00 64.12 102 VAL A C 1
ATOM 766 O O . VAL A 1 102 ? 30.822 -0.092 -35.115 1.00 64.12 102 VAL A O 1
ATOM 769 N N . ALA A 1 103 ? 30.090 -1.782 -33.831 1.00 59.81 103 ALA A N 1
ATOM 770 C CA . ALA A 1 103 ? 30.908 -2.809 -34.476 1.00 59.81 103 ALA A CA 1
ATOM 771 C C . ALA A 1 103 ? 30.548 -3.012 -35.960 1.00 59.81 103 ALA A C 1
ATOM 773 O O . ALA A 1 103 ? 31.442 -3.160 -36.785 1.00 59.81 103 ALA A O 1
ATOM 774 N N . TYR A 1 104 ? 29.260 -2.958 -36.313 1.00 52.75 104 TYR A N 1
ATOM 775 C CA . TYR A 1 104 ? 28.811 -3.082 -37.706 1.00 52.75 104 TYR A CA 1
ATOM 776 C C . TYR A 1 104 ? 29.062 -1.830 -38.560 1.00 52.75 104 TYR A C 1
ATOM 778 O O . TYR A 1 104 ? 29.199 -1.959 -39.768 1.00 52.75 104 TYR A O 1
ATOM 786 N N . LYS A 1 105 ? 29.129 -0.629 -37.968 1.00 56.81 105 LYS A N 1
ATOM 787 C CA . LYS A 1 105 ? 29.487 0.612 -38.687 1.00 56.81 105 LYS A CA 1
ATOM 788 C C . LYS A 1 105 ? 30.996 0.811 -38.878 1.00 56.81 105 LYS A C 1
ATOM 790 O O . LYS A 1 105 ? 31.387 1.728 -39.592 1.00 56.81 105 LYS A O 1
ATOM 795 N N . GLY A 1 106 ? 31.821 0.023 -38.189 1.00 53.66 106 GLY A N 1
ATOM 796 C CA . GLY A 1 106 ? 33.284 0.060 -38.284 1.00 53.66 106 GLY A CA 1
ATOM 797 C C . GLY A 1 106 ? 33.893 -0.980 -39.233 1.00 53.66 106 GLY A C 1
ATOM 798 O O . GLY A 1 106 ? 35.118 -1.050 -39.307 1.00 53.66 106 GLY A O 1
ATOM 799 N N . LEU A 1 107 ? 33.061 -1.784 -39.906 1.00 49.66 107 LEU A N 1
ATOM 800 C CA . LEU A 1 107 ? 33.414 -2.675 -41.021 1.00 49.66 107 LEU A CA 1
ATOM 801 C C . LEU A 1 107 ? 33.110 -1.979 -42.351 1.00 49.66 107 LEU A C 1
ATOM 803 O O . LEU A 1 107 ? 33.884 -2.210 -43.304 1.00 49.66 107 LEU A O 1
#